Protein AF-A0A7W1K5T8-F1 (afdb_monomer_lite)

Foldseek 3Di:
DDLLPAEDDDVQPPWAACLVVLVCLVPDWDDPVCCVVPVDDTCDPVSSCSHHPPSVCVVVVHDDPPDDPDDDPVRVVVCCVVDVDDNDTDADPDPVRVVVVVVVVVVVVVVVVVVVD

Sequence (117 aa):
MGQDNVLWGTDCLFYGSPQPLIQAMRTFQISQEFRERYGYAKLTKELKAKILGLNGAALYAVEPNTSTCEFTRRELEQIRRDLPGTNLALGPTTLAAVQAFRDDDRELWATTASLLR

pLDDT: mean 89.61, std 7.76, range [54.5, 98.25]

Structure (mmCIF, N/CA/C/O backbone):
data_AF-A0A7W1K5T8-F1
#
_entry.id   AF-A0A7W1K5T8-F1
#
loop_
_atom_site.group_PDB
_atom_site.id
_atom_site.type_symbol
_atom_site.label_atom_id
_atom_site.label_alt_id
_atom_site.label_comp_id
_atom_site.label_asym_id
_atom_site.label_entity_id
_atom_site.label_seq_id
_atom_site.pdbx_PDB_ins_code
_atom_site.Cartn_x
_atom_site.Cartn_y
_atom_site.Cartn_z
_atom_site.occupancy
_atom_site.B_iso_or_equiv
_atom_site.auth_seq_id
_atom_site.auth_comp_id
_atom_site.auth_asym_id
_atom_site.auth_atom_id
_atom_site.pdbx_PDB_model_num
ATOM 1 N N . MET A 1 1 ? -17.064 9.033 4.720 1.00 72.94 1 MET A N 1
ATOM 2 C CA . MET A 1 1 ? -16.595 7.769 4.108 1.00 72.94 1 MET A CA 1
ATOM 3 C C . MET A 1 1 ? -16.279 6.776 5.219 1.00 72.94 1 MET A C 1
ATOM 5 O O . MET A 1 1 ? -15.729 7.202 6.226 1.00 72.94 1 MET A O 1
ATOM 9 N N . GLY A 1 2 ? -16.680 5.507 5.084 1.00 88.31 2 GLY A N 1
ATOM 10 C CA . GLY A 1 2 ? -16.469 4.463 6.098 1.00 88.31 2 GLY A CA 1
ATOM 11 C C . GLY A 1 2 ? -15.290 3.545 5.769 1.00 88.31 2 GLY A C 1
ATOM 12 O O . GLY A 1 2 ? -14.835 3.505 4.630 1.00 88.31 2 GLY A O 1
ATOM 13 N N . GLN A 1 3 ? -14.817 2.783 6.758 1.00 92.50 3 GLN A N 1
ATOM 14 C CA . GLN A 1 3 ? -13.686 1.852 6.614 1.00 92.50 3 GLN A CA 1
ATOM 15 C C . GLN A 1 3 ? -13.883 0.747 5.559 1.00 92.50 3 GLN A C 1
ATOM 17 O O . GLN A 1 3 ? -12.901 0.170 5.101 1.00 92.50 3 GLN A O 1
ATOM 22 N N . ASP A 1 4 ? -15.127 0.444 5.191 1.00 95.88 4 ASP A N 1
ATOM 23 C CA . ASP A 1 4 ? -15.502 -0.533 4.157 1.00 95.88 4 ASP A CA 1
ATOM 24 C C . ASP A 1 4 ? -15.438 0.041 2.732 1.00 95.88 4 ASP A C 1
ATOM 26 O O . ASP A 1 4 ? -15.457 -0.699 1.758 1.00 95.88 4 ASP A O 1
ATOM 30 N N . ASN A 1 5 ? -15.308 1.365 2.604 1.00 95.44 5 ASN A N 1
ATOM 31 C CA . ASN A 1 5 ? -15.422 2.081 1.330 1.00 95.44 5 ASN A CA 1
ATOM 32 C C . ASN A 1 5 ? -14.075 2.663 0.871 1.00 95.44 5 ASN A C 1
ATOM 34 O O . ASN A 1 5 ? -14.038 3.672 0.170 1.00 95.44 5 ASN A O 1
ATOM 38 N N . VAL A 1 6 ? -12.963 2.072 1.319 1.00 95.00 6 VAL A N 1
ATOM 39 C CA . VAL A 1 6 ? -11.601 2.494 0.961 1.00 95.00 6 VAL A CA 1
ATOM 40 C C . VAL A 1 6 ? -10.893 1.343 0.263 1.00 95.00 6 VAL A C 1
ATOM 42 O O . VAL A 1 6 ? -10.756 0.265 0.840 1.00 95.00 6 VAL A O 1
ATOM 45 N N . LEU A 1 7 ? -10.429 1.584 -0.961 1.00 95.44 7 LEU A N 1
ATOM 46 C CA . LEU A 1 7 ? -9.689 0.619 -1.771 1.00 95.44 7 LEU A CA 1
ATOM 47 C C . LEU A 1 7 ? -8.234 1.056 -1.923 1.00 95.44 7 LEU A C 1
ATOM 49 O O . LEU A 1 7 ? -7.937 2.248 -2.006 1.00 95.44 7 LEU A O 1
ATOM 53 N N . TRP A 1 8 ? -7.335 0.081 -1.985 1.00 95.00 8 TRP A N 1
ATOM 54 C CA . TRP A 1 8 ? -5.937 0.293 -2.327 1.00 95.00 8 TRP A CA 1
ATOM 55 C C . TRP A 1 8 ? -5.708 0.090 -3.827 1.00 95.00 8 TRP A C 1
ATOM 57 O O . TRP A 1 8 ? -6.118 -0.922 -4.390 1.00 95.00 8 TRP A O 1
ATOM 67 N N . GLY A 1 9 ? -5.000 1.024 -4.458 1.00 92.19 9 GLY A N 1
ATOM 68 C CA . GLY A 1 9 ? -4.541 0.924 -5.840 1.00 92.19 9 GLY A CA 1
ATOM 69 C C . GLY A 1 9 ? -3.174 1.584 -5.968 1.00 92.19 9 GLY A C 1
ATOM 70 O O . GLY A 1 9 ? -2.947 2.634 -5.372 1.00 92.19 9 GLY A O 1
ATOM 71 N N . THR A 1 10 ? -2.246 0.948 -6.685 1.00 88.69 10 THR A N 1
ATOM 72 C CA . THR A 1 10 ? -0.856 1.428 -6.780 1.00 88.69 10 THR A CA 1
ATOM 73 C C . THR A 1 10 ? -0.491 2.025 -8.128 1.00 88.69 10 THR A C 1
ATOM 75 O O . THR A 1 10 ? 0.550 2.662 -8.221 1.00 88.69 10 THR A O 1
ATOM 78 N N . ASP A 1 11 ? -1.298 1.769 -9.162 1.00 86.81 11 ASP A N 1
ATOM 79 C CA . ASP A 1 11 ? -1.008 2.140 -10.553 1.00 86.81 11 ASP A CA 1
ATOM 80 C C . ASP A 1 11 ? 0.423 1.757 -10.999 1.00 86.81 11 ASP A C 1
ATOM 82 O O . ASP A 1 11 ? 1.127 2.457 -11.724 1.00 86.81 11 ASP A O 1
ATOM 86 N N . CYS A 1 12 ? 0.899 0.608 -10.507 1.00 86.06 12 CYS A N 1
ATOM 87 C CA . CYS A 1 12 ? 2.288 0.166 -10.653 1.00 86.06 12 CYS A CA 1
ATOM 88 C C . CYS A 1 12 ? 2.633 -0.396 -12.040 1.00 86.06 12 CYS A C 1
ATOM 90 O O . CYS A 1 12 ? 3.697 -0.986 -12.206 1.00 86.06 12 CYS A O 1
ATOM 92 N N . LEU A 1 13 ? 1.777 -0.207 -13.047 1.00 81.06 13 LEU A N 1
ATOM 93 C CA . LEU A 1 13 ? 2.071 -0.649 -14.410 1.00 81.06 13 LEU A CA 1
ATOM 94 C C . LEU A 1 13 ? 3.348 0.017 -14.952 1.00 81.06 13 LEU A C 1
ATOM 96 O O . LEU A 1 13 ? 4.149 -0.635 -15.616 1.00 81.06 13 LEU A O 1
ATOM 100 N N . PHE A 1 14 ? 3.559 1.293 -14.621 1.00 79.25 14 PHE A N 1
ATOM 101 C CA . PHE A 1 14 ? 4.652 2.107 -15.165 1.00 79.25 14 PHE A CA 1
ATOM 102 C C . PHE A 1 14 ? 5.885 2.201 -14.252 1.00 79.25 14 PHE A C 1
ATOM 104 O O . PHE A 1 14 ? 6.961 2.576 -14.711 1.00 79.25 14 PHE A O 1
ATOM 111 N N . TYR A 1 15 ? 5.754 1.844 -12.970 1.00 77.25 15 TYR A N 1
ATOM 112 C CA . TYR A 1 15 ? 6.756 2.138 -11.932 1.00 77.25 15 TYR A CA 1
ATOM 113 C C . TYR A 1 15 ? 7.322 0.892 -11.237 1.00 77.25 15 TYR A C 1
ATOM 115 O O . TYR A 1 15 ? 7.943 0.993 -10.179 1.00 77.25 15 TYR A O 1
ATOM 123 N N . GLY A 1 16 ? 7.145 -0.293 -11.824 1.00 86.31 16 GLY A N 1
ATOM 124 C CA . GLY A 1 16 ? 7.700 -1.542 -11.300 1.00 86.31 16 GLY A CA 1
ATOM 125 C C . GLY A 1 16 ? 6.884 -2.152 -10.163 1.00 86.31 16 GLY A C 1
ATOM 126 O O . GLY A 1 16 ? 5.672 -1.994 -10.086 1.00 86.31 16 GLY A O 1
ATOM 127 N N . SER A 1 17 ? 7.537 -2.908 -9.279 1.00 89.38 17 SER A N 1
ATOM 128 C CA . SER A 1 17 ? 6.828 -3.680 -8.254 1.00 89.38 17 SER A CA 1
ATOM 129 C C . SER A 1 17 ? 6.164 -2.773 -7.200 1.00 89.38 17 SER A C 1
ATOM 131 O O . SER A 1 17 ? 6.830 -1.891 -6.654 1.00 89.38 17 SER A O 1
ATOM 133 N N . PRO A 1 18 ? 4.897 -3.027 -6.804 1.00 91.62 18 PRO A N 1
ATOM 134 C CA . PRO A 1 18 ? 4.229 -2.304 -5.714 1.00 91.62 18 PRO A CA 1
ATOM 135 C C . PRO A 1 18 ? 4.771 -2.658 -4.322 1.00 91.62 18 PRO A C 1
ATOM 137 O O . PRO A 1 18 ? 4.347 -2.076 -3.319 1.00 91.62 18 PRO A O 1
ATOM 140 N N . GLN A 1 19 ? 5.681 -3.631 -4.225 1.00 91.25 19 GLN A N 1
ATOM 141 C CA . GLN A 1 19 ? 6.143 -4.193 -2.960 1.00 91.25 19 GLN A CA 1
ATOM 142 C C . GLN A 1 19 ? 6.694 -3.146 -1.963 1.00 91.25 19 GLN A C 1
ATOM 144 O O . GLN A 1 19 ? 6.405 -3.282 -0.768 1.00 91.25 19 GLN A O 1
ATOM 149 N N . PRO A 1 20 ? 7.426 -2.087 -2.371 1.00 89.56 20 PRO A N 1
ATOM 150 C CA . PRO A 1 20 ? 7.830 -1.018 -1.453 1.00 89.56 20 PRO A CA 1
ATOM 151 C C . PRO A 1 20 ? 6.647 -0.207 -0.897 1.00 89.56 20 PRO A C 1
ATOM 153 O O . PRO A 1 20 ? 6.628 0.109 0.292 1.00 89.56 20 PRO A O 1
ATOM 156 N N . LEU A 1 21 ? 5.623 0.071 -1.713 1.00 92.12 21 LEU A N 1
ATOM 157 C CA . LEU A 1 21 ? 4.427 0.814 -1.291 1.00 92.12 21 LEU A CA 1
ATOM 158 C C . LEU A 1 21 ? 3.579 0.003 -0.303 1.00 92.12 21 LEU A C 1
ATOM 160 O O . LEU A 1 21 ? 3.108 0.534 0.704 1.00 92.12 21 LEU A O 1
ATOM 164 N N . ILE A 1 22 ? 3.443 -1.306 -0.541 1.00 93.56 22 ILE A N 1
ATOM 165 C CA . ILE A 1 22 ? 2.760 -2.225 0.382 1.00 93.56 22 ILE A CA 1
ATOM 166 C C . ILE A 1 22 ? 3.479 -2.249 1.736 1.00 93.56 22 ILE A C 1
ATOM 168 O O . ILE A 1 22 ? 2.832 -2.201 2.786 1.00 93.56 22 ILE A O 1
ATOM 172 N N . GLN A 1 23 ? 4.815 -2.305 1.733 1.00 93.69 23 GLN A N 1
ATOM 173 C CA . GLN A 1 23 ? 5.606 -2.250 2.963 1.00 93.69 23 GLN A CA 1
ATOM 174 C C . GLN A 1 23 ? 5.412 -0.924 3.698 1.00 93.69 23 GLN A C 1
ATOM 176 O O . GLN A 1 23 ? 5.136 -0.947 4.898 1.00 93.69 23 GLN A O 1
ATOM 181 N N . ALA A 1 24 ? 5.464 0.204 2.985 1.00 93.94 24 ALA A N 1
ATOM 182 C CA . ALA A 1 24 ? 5.219 1.522 3.558 1.00 93.94 24 ALA A CA 1
ATOM 183 C C . ALA A 1 24 ? 3.825 1.619 4.201 1.00 93.94 24 ALA A C 1
ATOM 185 O O . ALA A 1 24 ? 3.709 2.038 5.347 1.00 93.94 24 ALA A O 1
ATOM 186 N N . MET A 1 25 ? 2.763 1.148 3.540 1.00 95.75 25 MET A N 1
ATOM 187 C CA . MET A 1 25 ? 1.408 1.141 4.112 1.00 95.75 25 MET A CA 1
ATOM 188 C C . MET A 1 25 ? 1.304 0.244 5.359 1.00 95.75 25 MET A C 1
ATOM 190 O O . MET A 1 25 ? 0.665 0.589 6.363 1.00 95.75 25 MET A O 1
ATOM 194 N N . ARG A 1 26 ? 1.969 -0.917 5.343 1.00 94.62 26 ARG A N 1
ATOM 195 C CA . ARG A 1 26 ? 1.996 -1.843 6.486 1.00 94.62 26 ARG A CA 1
ATOM 196 C C . ARG A 1 26 ? 2.719 -1.260 7.700 1.00 94.62 26 ARG A C 1
ATOM 198 O O . ARG A 1 26 ? 2.248 -1.491 8.815 1.00 94.62 26 ARG A O 1
ATOM 205 N N . THR A 1 27 ? 3.772 -0.467 7.513 1.00 96.06 27 THR A N 1
ATOM 206 C CA . THR A 1 27 ? 4.518 0.172 8.613 1.00 96.06 27 THR A CA 1
ATOM 207 C C . THR A 1 27 ? 3.943 1.525 9.032 1.00 96.06 27 THR A C 1
ATOM 209 O O . THR A 1 27 ? 4.015 1.872 10.208 1.00 96.06 27 THR A O 1
ATOM 212 N N . PHE A 1 28 ? 3.310 2.258 8.116 1.00 96.69 28 PHE A N 1
ATOM 213 C CA . PHE A 1 28 ? 2.764 3.593 8.356 1.00 96.69 28 PHE A CA 1
ATOM 214 C C . PHE A 1 28 ? 1.730 3.623 9.489 1.00 96.69 28 PHE A C 1
ATOM 216 O O . PHE A 1 28 ? 0.888 2.733 9.621 1.00 96.69 28 PHE A O 1
ATOM 223 N N . GLN A 1 29 ? 1.740 4.680 10.292 1.00 97.19 29 GLN A N 1
ATOM 224 C CA . GLN A 1 29 ? 0.701 4.948 11.277 1.00 97.19 29 GLN A CA 1
ATOM 225 C C . GLN A 1 29 ? 0.431 6.446 11.326 1.00 97.19 29 GLN A C 1
ATOM 227 O O . GLN A 1 29 ? 1.355 7.252 11.235 1.00 97.19 29 GLN A O 1
ATOM 232 N N . ILE A 1 30 ? -0.836 6.807 11.513 1.00 96.12 30 ILE A N 1
ATOM 233 C CA . ILE A 1 30 ? -1.2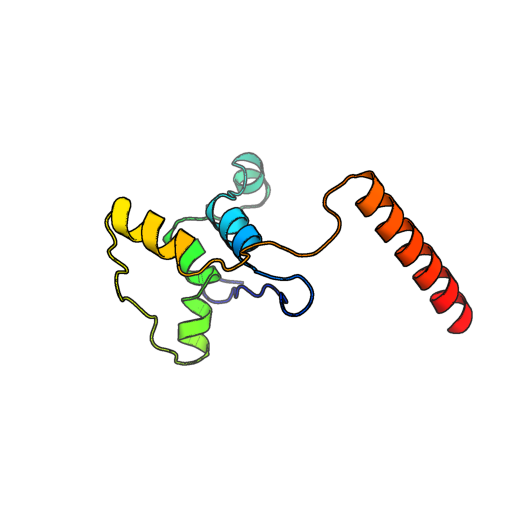23 8.198 11.725 1.00 96.12 30 ILE A CA 1
ATOM 234 C C . ILE A 1 30 ? -0.741 8.604 13.119 1.00 96.12 30 ILE A C 1
ATOM 236 O O . ILE A 1 30 ? -1.026 7.912 14.104 1.00 96.12 30 ILE A O 1
ATOM 240 N N . SER A 1 31 ? 0.007 9.705 13.196 1.00 97.38 31 SER A N 1
ATOM 241 C CA . SER A 1 31 ? 0.556 10.204 14.458 1.00 97.38 31 SER A CA 1
ATOM 242 C C . SER A 1 31 ? -0.553 10.459 15.480 1.00 97.38 31 SER A C 1
ATOM 244 O O . SER A 1 31 ? -1.696 10.757 15.127 1.00 97.38 31 SER A O 1
ATOM 246 N N . GLN A 1 32 ? -0.223 10.347 16.768 1.00 97.50 32 GLN A N 1
ATOM 247 C CA . GLN A 1 32 ? -1.177 10.648 17.834 1.00 97.50 32 GLN A CA 1
ATOM 248 C C . GLN A 1 32 ? -1.714 12.082 17.718 1.00 97.50 32 GLN A C 1
ATOM 250 O O . GLN A 1 32 ? -2.926 12.263 17.756 1.00 97.50 32 GLN A O 1
ATOM 255 N N . GLU A 1 33 ? -0.838 13.057 17.452 1.00 98.25 33 GLU A N 1
ATOM 256 C CA . GLU A 1 33 ? -1.217 14.459 17.228 1.00 98.25 33 GLU A CA 1
ATOM 257 C C . GLU A 1 33 ? -2.288 14.599 16.136 1.00 98.25 33 GLU A C 1
ATOM 259 O O . GLU A 1 33 ? -3.289 15.285 16.323 1.00 98.25 33 GLU A O 1
ATOM 264 N N . PHE A 1 34 ? -2.121 13.929 14.991 1.00 97.94 34 PHE A N 1
ATOM 265 C CA . PHE A 1 34 ? -3.087 14.031 13.895 1.00 97.94 34 PHE A CA 1
ATOM 266 C C . PHE A 1 34 ? -4.389 13.295 14.187 1.00 97.94 34 PHE A C 1
ATOM 268 O O . PHE A 1 34 ? -5.447 13.719 13.725 1.00 97.94 34 PHE A O 1
ATOM 275 N N . ARG A 1 35 ? -4.343 12.221 14.974 1.00 97.19 35 ARG A N 1
ATOM 276 C CA . ARG A 1 35 ? -5.556 11.548 15.443 1.00 97.19 35 ARG A CA 1
ATOM 277 C C . ARG A 1 35 ? -6.353 12.439 16.393 1.00 97.19 35 ARG A C 1
ATOM 279 O O . ARG A 1 35 ? -7.569 12.497 16.266 1.00 97.19 35 ARG A O 1
ATOM 286 N N . GLU A 1 36 ? -5.682 13.152 17.294 1.00 97.38 36 GLU A N 1
ATOM 287 C CA . GLU A 1 36 ? -6.313 14.084 18.237 1.00 97.38 36 GLU A CA 1
ATOM 288 C C . GLU A 1 36 ? -6.853 15.331 17.530 1.00 97.38 36 GLU A C 1
ATOM 290 O O . GLU A 1 36 ? -7.998 15.716 17.751 1.00 97.38 36 GLU A O 1
ATOM 295 N N . ARG A 1 37 ? -6.063 15.933 16.632 1.00 98.19 37 ARG A N 1
ATOM 296 C CA . ARG A 1 37 ? -6.447 17.163 15.926 1.00 98.19 37 ARG A CA 1
ATOM 297 C C . ARG A 1 37 ? -7.551 16.944 14.890 1.00 98.19 37 ARG A C 1
ATOM 299 O O . ARG A 1 37 ? -8.405 17.810 14.736 1.00 98.19 37 ARG A O 1
ATOM 306 N N . TYR A 1 38 ? -7.520 15.828 14.162 1.00 96.62 38 TYR A N 1
ATOM 307 C CA . TYR A 1 38 ? -8.392 15.609 12.999 1.00 96.62 38 TYR A CA 1
ATOM 308 C C . TYR A 1 38 ? -9.362 14.431 13.156 1.00 96.62 38 TYR A C 1
ATOM 310 O O . TYR A 1 38 ? -10.112 14.129 12.231 1.00 96.62 38 TYR A O 1
ATOM 318 N N . GLY A 1 39 ? -9.356 13.740 14.300 1.00 94.44 39 GLY A N 1
ATOM 319 C CA . GLY A 1 39 ? -10.263 12.619 14.559 1.00 94.44 39 GLY A CA 1
ATOM 320 C C . GLY A 1 39 ? -9.965 11.364 13.735 1.00 94.44 39 GLY A C 1
ATOM 321 O O . GLY A 1 39 ? -10.839 10.513 13.570 1.00 94.44 39 GLY A O 1
ATOM 322 N N . TYR A 1 40 ? -8.750 11.223 13.193 1.00 93.88 40 TYR A N 1
ATOM 323 C CA . TYR A 1 40 ? -8.396 10.046 12.404 1.00 93.88 40 TYR A CA 1
ATOM 324 C C . TYR A 1 40 ? -8.399 8.764 13.246 1.00 93.88 40 TYR A C 1
ATOM 326 O O . TYR A 1 40 ? -7.842 8.693 14.348 1.00 93.88 40 TYR A O 1
ATOM 334 N N . ALA A 1 41 ? -8.973 7.702 12.680 1.00 92.31 41 ALA A N 1
ATOM 335 C CA . ALA A 1 41 ? -8.918 6.379 13.277 1.00 92.31 41 ALA A CA 1
ATOM 336 C C . ALA A 1 41 ? -7.477 5.844 13.295 1.00 92.31 41 ALA A C 1
ATOM 338 O O . ALA A 1 41 ? -6.685 6.076 12.381 1.00 92.31 41 ALA A O 1
ATOM 339 N N . LYS A 1 42 ? -7.138 5.076 14.334 1.00 95.56 42 LYS A N 1
ATOM 340 C CA . LYS A 1 42 ? -5.882 4.319 14.358 1.00 95.56 42 LYS A CA 1
ATOM 341 C C . LYS A 1 42 ? -5.922 3.259 13.258 1.00 95.56 42 LYS A C 1
ATOM 343 O O . LYS A 1 42 ? -6.887 2.504 13.166 1.00 95.56 42 LYS A O 1
ATOM 348 N N . LEU A 1 43 ? -4.850 3.139 12.480 1.00 96.19 43 LEU A N 1
ATOM 349 C CA . LEU A 1 43 ? -4.739 2.097 11.460 1.00 96.19 43 LEU A CA 1
ATOM 350 C C . LEU A 1 43 ? -4.380 0.760 12.115 1.00 96.19 43 LEU A C 1
ATOM 352 O O . LEU A 1 43 ? -3.200 0.479 12.344 1.00 96.19 43 LEU A O 1
ATOM 356 N N . THR A 1 44 ? -5.393 -0.035 12.467 1.00 96.56 44 THR A N 1
ATOM 357 C CA . THR A 1 44 ? -5.218 -1.391 13.016 1.00 96.56 44 THR A CA 1
ATOM 358 C C . THR A 1 44 ? -4.823 -2.388 11.924 1.00 96.56 44 THR A C 1
ATOM 360 O O . THR A 1 44 ? -4.881 -2.073 10.733 1.00 96.56 44 THR A O 1
ATOM 363 N N . LYS A 1 45 ? -4.408 -3.604 12.303 1.00 95.94 45 LYS A N 1
ATOM 364 C CA . LYS A 1 45 ? -4.064 -4.649 11.323 1.00 95.94 45 LYS A CA 1
ATOM 365 C C . LYS A 1 45 ? -5.273 -5.011 10.457 1.00 95.94 45 LYS A C 1
ATOM 367 O O . LYS A 1 45 ? -5.133 -5.161 9.249 1.00 95.94 45 LYS A O 1
ATOM 372 N N . GLU A 1 46 ? -6.447 -5.070 11.070 1.00 95.81 46 GLU A N 1
ATOM 373 C CA . GLU A 1 46 ? -7.725 -5.400 10.442 1.00 95.81 46 GLU A CA 1
ATOM 374 C C . GLU A 1 46 ? -8.127 -4.308 9.446 1.00 95.81 46 GLU A C 1
ATOM 376 O O . GLU A 1 46 ? -8.449 -4.602 8.297 1.00 95.81 46 GLU A O 1
ATOM 381 N N . LEU A 1 47 ? -8.015 -3.033 9.840 1.00 96.19 47 LEU A N 1
ATOM 382 C CA . LEU A 1 47 ? -8.310 -1.908 8.951 1.00 96.19 47 LEU A CA 1
ATOM 383 C C . LEU A 1 47 ? -7.353 -1.866 7.753 1.00 96.19 47 LEU A C 1
ATOM 385 O O . LEU A 1 47 ? -7.772 -1.624 6.623 1.00 96.19 47 LEU A O 1
ATOM 389 N N . LYS A 1 48 ? -6.066 -2.155 7.972 1.00 96.94 48 LYS A N 1
ATOM 390 C CA . LYS A 1 48 ? -5.092 -2.254 6.878 1.00 96.94 48 LYS A CA 1
ATOM 391 C C . LYS A 1 48 ? -5.373 -3.435 5.953 1.00 96.94 48 LYS A C 1
ATOM 393 O O . LYS A 1 48 ? -5.203 -3.286 4.749 1.00 96.94 48 LYS A O 1
ATOM 398 N N . ALA A 1 49 ? -5.811 -4.581 6.477 1.00 95.62 49 ALA A N 1
ATOM 399 C CA . ALA A 1 49 ? -6.214 -5.724 5.656 1.00 95.62 49 ALA A CA 1
ATOM 400 C C . ALA A 1 49 ? -7.435 -5.392 4.782 1.00 95.62 49 ALA A C 1
ATOM 402 O O . ALA A 1 49 ? -7.464 -5.748 3.604 1.00 95.62 49 ALA A O 1
ATOM 403 N N . LYS A 1 50 ? -8.398 -4.638 5.329 1.00 96.56 50 LYS A N 1
ATOM 404 C CA . LYS A 1 50 ? -9.539 -4.095 4.579 1.00 96.56 50 LYS A CA 1
ATOM 405 C C . LYS A 1 50 ? -9.103 -3.216 3.419 1.00 96.56 50 LYS A C 1
ATOM 407 O O . LYS A 1 50 ? -9.455 -3.513 2.281 1.00 96.56 50 LYS A O 1
ATOM 412 N N . ILE A 1 51 ? -8.266 -2.219 3.702 1.00 96.31 51 ILE A N 1
ATOM 413 C CA . ILE A 1 51 ? -7.723 -1.304 2.690 1.00 96.31 51 ILE A CA 1
ATOM 414 C C . ILE A 1 51 ? -6.952 -2.073 1.608 1.00 96.31 51 ILE A C 1
ATOM 416 O O . ILE A 1 51 ? -7.199 -1.868 0.425 1.00 96.31 51 ILE A O 1
ATOM 420 N N . LEU A 1 52 ? -6.037 -2.965 2.004 1.00 95.88 52 LEU A N 1
ATOM 421 C CA . LEU A 1 52 ? -5.134 -3.659 1.080 1.00 95.88 52 LEU A CA 1
ATOM 422 C C . LEU A 1 52 ? -5.808 -4.744 0.232 1.00 95.88 52 LEU A C 1
ATOM 424 O O . LEU A 1 52 ? -5.211 -5.161 -0.758 1.00 95.88 52 LEU A O 1
ATOM 428 N N . GLY A 1 53 ? -6.991 -5.237 0.606 1.00 95.31 53 GLY A N 1
ATOM 429 C CA . GLY A 1 53 ? -7.607 -6.311 -0.169 1.00 95.31 53 GLY A CA 1
ATOM 430 C C . GLY A 1 53 ? -9.026 -6.703 0.211 1.00 95.31 53 GLY A C 1
ATOM 431 O O . GLY A 1 53 ? -9.805 -6.957 -0.699 1.00 95.31 53 GLY A O 1
ATOM 432 N N . LEU A 1 54 ? -9.409 -6.740 1.496 1.00 96.56 54 LEU A N 1
ATOM 433 C CA . LEU A 1 54 ? -10.719 -7.319 1.858 1.00 96.56 54 LEU A CA 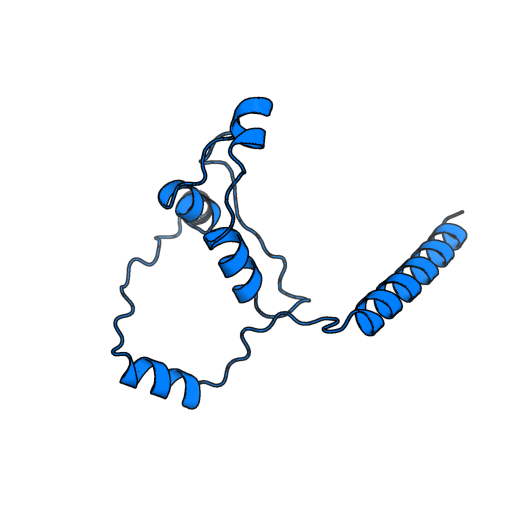1
ATOM 434 C C . LEU A 1 54 ? -11.905 -6.479 1.365 1.00 96.56 54 LEU A C 1
ATOM 436 O O . LEU A 1 54 ? -12.915 -7.047 0.963 1.00 96.56 54 LEU A O 1
ATOM 440 N N . ASN A 1 55 ? -11.777 -5.148 1.327 1.00 97.19 55 ASN A N 1
ATOM 441 C CA . ASN A 1 55 ? -12.823 -4.296 0.754 1.00 97.19 55 ASN A CA 1
ATOM 442 C C . ASN A 1 55 ? -12.969 -4.540 -0.756 1.00 97.19 55 ASN A C 1
ATOM 444 O O . ASN A 1 55 ? -14.081 -4.617 -1.268 1.00 97.19 55 ASN A O 1
ATOM 448 N N . GLY A 1 56 ? -11.847 -4.702 -1.467 1.00 96.88 56 GLY A N 1
ATOM 449 C CA . GLY A 1 56 ? -11.854 -5.022 -2.895 1.00 96.88 56 GLY A CA 1
ATOM 450 C C . GLY A 1 56 ? -12.423 -6.413 -3.168 1.00 96.88 56 GLY A C 1
ATOM 451 O O . GLY A 1 56 ? -13.249 -6.569 -4.057 1.00 96.88 56 GLY A O 1
ATOM 452 N N . ALA A 1 57 ? -12.038 -7.403 -2.363 1.00 96.94 57 ALA A N 1
ATOM 453 C CA . ALA A 1 57 ? -12.547 -8.766 -2.439 1.00 96.94 57 ALA A CA 1
ATOM 454 C C . ALA A 1 57 ? -14.077 -8.806 -2.296 1.00 96.94 57 ALA A C 1
ATOM 456 O O . ALA A 1 57 ? -14.757 -9.380 -3.143 1.00 96.94 57 ALA A O 1
ATOM 457 N N . ALA A 1 58 ? -14.622 -8.109 -1.293 1.00 96.44 58 ALA A N 1
ATOM 458 C CA . ALA A 1 58 ? -16.065 -7.988 -1.104 1.00 96.44 58 ALA A CA 1
ATOM 459 C C . ALA A 1 58 ? -16.755 -7.275 -2.279 1.00 96.44 58 ALA A C 1
ATOM 461 O O . ALA A 1 58 ? -17.777 -7.749 -2.768 1.00 96.44 58 ALA A O 1
ATOM 462 N N . LEU A 1 59 ? -16.189 -6.160 -2.759 1.00 97.06 59 LEU A N 1
ATOM 463 C CA . LEU A 1 59 ? -16.758 -5.384 -3.865 1.00 97.06 59 LEU A CA 1
ATOM 464 C C . LEU A 1 59 ? -16.807 -6.177 -5.178 1.00 97.06 59 LEU A C 1
ATOM 466 O O . LEU A 1 59 ? -17.792 -6.097 -5.908 1.00 97.06 59 LEU A O 1
ATOM 470 N N . TYR A 1 60 ? -15.746 -6.924 -5.480 1.00 97.06 60 TYR A N 1
ATOM 471 C CA . TYR A 1 60 ? -15.606 -7.674 -6.728 1.00 97.06 60 TYR A CA 1
ATOM 472 C C . TYR A 1 60 ? -16.070 -9.134 -6.623 1.00 97.06 60 TYR A C 1
ATOM 474 O O . TYR A 1 60 ? -15.871 -9.889 -7.571 1.00 9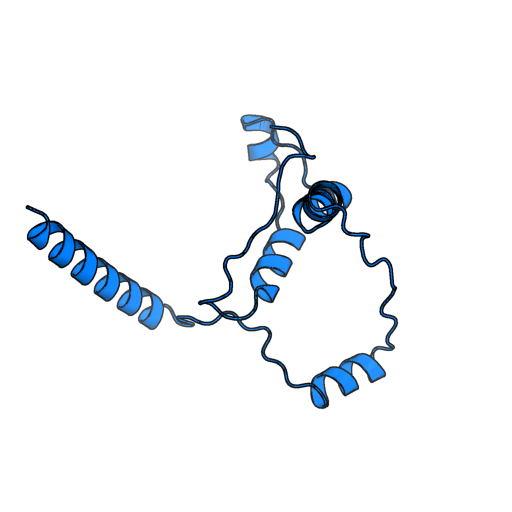7.06 60 TYR A O 1
ATOM 482 N N . ALA A 1 61 ? -16.678 -9.532 -5.499 1.00 97.25 61 ALA A N 1
ATOM 483 C CA . ALA A 1 61 ? -17.106 -10.907 -5.225 1.00 97.25 61 ALA A CA 1
ATOM 484 C C . ALA A 1 61 ? -15.983 -11.947 -5.440 1.00 97.25 61 ALA A C 1
ATOM 486 O O . ALA A 1 61 ? -16.194 -13.017 -6.009 1.00 97.25 61 ALA A O 1
ATOM 487 N N . VAL A 1 62 ? -14.771 -11.609 -4.994 1.00 96.75 62 VAL A N 1
ATOM 488 C CA . VAL A 1 62 ? -13.597 -12.486 -5.034 1.00 96.75 62 VAL A CA 1
ATOM 489 C C . VAL A 1 62 ? -13.382 -13.077 -3.649 1.00 96.75 62 VAL A C 1
ATOM 491 O O . VAL A 1 62 ? -13.260 -12.339 -2.674 1.00 96.75 62 VAL A O 1
ATOM 494 N N . GLU A 1 63 ? -13.270 -14.400 -3.563 1.00 96.06 63 GLU A N 1
ATOM 495 C CA . GLU A 1 63 ? -12.907 -15.072 -2.314 1.00 96.06 63 GLU A CA 1
ATOM 496 C C . GLU A 1 63 ? -11.445 -14.759 -1.941 1.00 96.06 63 GLU A C 1
ATOM 498 O O . GLU A 1 63 ? -10.535 -15.025 -2.739 1.00 96.06 63 GLU A O 1
ATOM 503 N N . PRO A 1 64 ? -11.172 -14.184 -0.752 1.00 91.81 64 PRO A N 1
ATOM 504 C CA . PRO A 1 64 ? -9.808 -13.919 -0.318 1.00 91.81 64 PRO A CA 1
ATOM 505 C C . PRO A 1 64 ? -8.995 -15.211 -0.225 1.00 91.81 64 PRO A C 1
ATOM 507 O O . PRO A 1 64 ? -9.421 -16.188 0.386 1.00 91.81 64 PRO A O 1
ATOM 510 N N . ASN A 1 65 ? -7.774 -15.202 -0.761 1.00 87.31 65 ASN A N 1
ATOM 511 C CA . ASN A 1 65 ? -6.865 -16.324 -0.564 1.00 87.31 65 ASN A CA 1
ATOM 512 C C . ASN A 1 65 ? -6.380 -16.353 0.895 1.00 87.31 65 ASN A C 1
ATOM 514 O O . ASN A 1 65 ? -5.594 -15.503 1.316 1.00 87.31 65 ASN A O 1
ATOM 518 N N . THR A 1 66 ? -6.843 -17.343 1.655 1.00 85.69 66 THR A N 1
ATOM 519 C CA . THR A 1 66 ? -6.459 -17.574 3.055 1.00 85.69 66 THR A CA 1
ATOM 520 C C . THR A 1 66 ? -5.355 -18.617 3.212 1.00 85.69 66 THR A C 1
ATOM 522 O O . THR A 1 66 ? -5.049 -19.012 4.336 1.00 85.69 66 THR A O 1
ATOM 525 N N . SER A 1 67 ? -4.770 -19.092 2.109 1.00 86.44 67 SER A N 1
ATOM 526 C CA . SER A 1 67 ? -3.699 -20.087 2.148 1.00 86.44 67 SER A CA 1
ATOM 527 C C . SER A 1 67 ? -2.510 -19.536 2.927 1.00 86.44 67 SER A C 1
ATOM 529 O O . SER A 1 67 ? -2.011 -18.443 2.641 1.00 86.44 67 SER A O 1
ATOM 531 N N . THR A 1 68 ? -2.029 -20.298 3.905 1.00 80.69 68 THR A N 1
ATOM 532 C CA . THR A 1 68 ? -0.785 -19.977 4.596 1.00 80.69 68 THR A CA 1
ATOM 533 C C . THR A 1 68 ? 0.379 -20.417 3.713 1.00 80.69 68 THR A C 1
ATOM 535 O O . THR A 1 68 ? 0.436 -21.546 3.231 1.00 80.69 68 THR A O 1
ATOM 538 N N . CYS A 1 69 ? 1.302 -19.496 3.438 1.00 74.56 69 CYS A N 1
ATOM 539 C CA . CYS A 1 69 ? 2.553 -19.829 2.767 1.00 74.56 69 CYS A CA 1
ATOM 540 C C . CYS A 1 69 ? 3.584 -20.121 3.853 1.00 74.56 69 CYS A C 1
ATOM 542 O O . CYS A 1 69 ? 4.171 -19.204 4.432 1.00 74.56 69 CYS A O 1
ATOM 544 N N . GLU A 1 70 ? 3.728 -21.397 4.187 1.00 84.81 70 GLU A N 1
ATOM 545 C CA . GLU A 1 70 ? 4.647 -21.848 5.221 1.00 84.81 70 GLU A CA 1
ATOM 546 C C . GLU A 1 70 ? 5.961 -22.276 4.580 1.00 84.81 70 GLU A C 1
ATOM 548 O O . GLU A 1 70 ? 6.022 -23.229 3.809 1.00 84.81 70 GLU A O 1
ATOM 553 N N . PHE A 1 71 ? 7.024 -21.545 4.904 1.00 88.00 71 PHE A N 1
ATOM 554 C CA . PHE A 1 71 ? 8.384 -21.883 4.514 1.00 88.00 71 PHE A CA 1
ATOM 555 C C . PHE A 1 71 ? 9.279 -21.796 5.740 1.00 88.00 71 PHE A C 1
ATOM 557 O O . PHE A 1 71 ? 9.207 -20.843 6.523 1.00 88.00 71 PHE A O 1
ATOM 564 N N . THR A 1 72 ? 10.193 -22.747 5.877 1.00 93.38 72 THR A N 1
ATOM 565 C CA . THR A 1 72 ? 11.341 -22.579 6.762 1.00 93.38 72 THR A CA 1
ATOM 566 C C . THR A 1 72 ? 12.228 -21.448 6.245 1.00 93.38 72 THR A C 1
ATOM 568 O O . THR A 1 72 ? 12.259 -21.123 5.055 1.00 93.38 72 THR A O 1
ATOM 571 N N . ARG A 1 73 ? 13.041 -20.863 7.134 1.00 88.06 73 ARG A N 1
ATOM 572 C CA . ARG A 1 73 ? 14.022 -19.838 6.742 1.00 88.06 73 ARG A CA 1
ATOM 573 C C . ARG A 1 73 ? 14.943 -20.325 5.620 1.00 88.06 73 ARG A C 1
ATOM 575 O O . ARG A 1 73 ? 15.279 -19.553 4.732 1.00 88.06 73 ARG A O 1
ATOM 582 N N . ARG A 1 74 ? 15.325 -21.606 5.647 1.00 94.12 74 ARG A N 1
ATOM 583 C CA . ARG A 1 74 ? 16.182 -22.222 4.628 1.00 94.12 74 ARG A CA 1
ATOM 584 C C . ARG A 1 74 ? 15.489 -22.290 3.267 1.00 94.12 74 ARG A C 1
ATOM 586 O O . ARG A 1 74 ? 16.114 -21.954 2.268 1.00 94.12 74 ARG A O 1
ATOM 593 N N . GLU A 1 75 ? 14.224 -22.701 3.238 1.00 94.06 75 GLU A N 1
ATOM 594 C CA . GLU A 1 75 ? 13.429 -22.761 2.005 1.00 94.06 75 GLU A CA 1
ATOM 595 C C . GLU A 1 75 ? 13.193 -21.368 1.429 1.00 94.06 75 GLU A C 1
ATOM 597 O O . GLU A 1 75 ? 13.374 -21.177 0.234 1.00 94.06 75 GLU A O 1
ATOM 602 N N . LEU A 1 76 ? 12.898 -20.370 2.268 1.00 89.31 76 LEU A N 1
ATOM 603 C CA . LEU A 1 76 ? 12.735 -18.992 1.805 1.00 89.31 76 LEU A CA 1
ATOM 604 C C . LEU A 1 76 ? 14.016 -18.444 1.158 1.00 89.31 76 LEU A C 1
ATOM 606 O O . LEU A 1 76 ? 13.955 -17.799 0.113 1.00 89.31 76 LEU A O 1
ATOM 610 N N . GLU A 1 77 ? 15.180 -18.706 1.757 1.00 89.19 77 GLU A N 1
ATOM 611 C CA . GLU A 1 77 ? 16.469 -18.322 1.170 1.00 89.19 77 GLU A CA 1
ATOM 612 C C . GLU A 1 77 ? 16.757 -19.066 -0.140 1.00 89.19 77 GLU A C 1
ATOM 614 O O . GLU A 1 77 ? 17.358 -18.493 -1.046 1.00 89.19 77 GLU A O 1
ATOM 619 N N . GLN A 1 78 ? 16.321 -20.322 -0.266 1.00 92.56 78 GLN A N 1
ATOM 620 C CA . GLN A 1 78 ? 16.439 -21.075 -1.514 1.00 92.56 78 GLN A CA 1
ATOM 621 C C . GLN A 1 78 ? 15.529 -20.495 -2.606 1.00 92.56 78 GLN A C 1
ATOM 623 O O . GLN A 1 78 ? 16.007 -20.189 -3.692 1.00 92.56 78 GLN A O 1
ATOM 628 N N . ILE A 1 79 ? 14.261 -20.222 -2.287 1.00 89.75 79 ILE A N 1
ATOM 629 C CA . ILE A 1 79 ? 13.298 -19.591 -3.200 1.00 89.75 79 ILE A CA 1
ATOM 630 C C . ILE A 1 79 ? 13.827 -18.250 -3.718 1.00 89.75 79 ILE A C 1
ATOM 632 O O . ILE A 1 79 ? 13.726 -17.970 -4.906 1.00 89.75 79 ILE A O 1
ATOM 636 N N . ARG A 1 80 ? 14.431 -17.425 -2.853 1.00 85.12 80 ARG A N 1
ATOM 637 C CA . ARG A 1 80 ? 15.032 -16.141 -3.258 1.00 85.12 80 ARG A CA 1
ATOM 638 C C . ARG A 1 80 ? 16.180 -16.292 -4.254 1.00 85.12 80 ARG A C 1
ATOM 640 O O . ARG A 1 80 ? 16.385 -15.389 -5.058 1.00 85.12 80 ARG A O 1
ATOM 647 N N . ARG A 1 81 ? 16.938 -17.391 -4.180 1.00 88.00 81 ARG A N 1
ATOM 648 C CA . ARG A 1 81 ? 18.003 -17.699 -5.145 1.00 88.00 81 ARG A CA 1
ATOM 649 C C . ARG A 1 81 ? 17.435 -18.199 -6.469 1.00 88.00 81 ARG A C 1
ATOM 651 O O . ARG A 1 81 ? 17.903 -17.768 -7.516 1.00 88.00 81 ARG A O 1
ATOM 658 N N . ASP A 1 82 ? 16.433 -19.070 -6.404 1.00 91.75 82 ASP A N 1
ATOM 659 C CA . ASP A 1 82 ? 15.891 -19.763 -7.578 1.00 91.75 82 ASP A CA 1
ATOM 660 C C . ASP A 1 82 ? 14.897 -18.903 -8.372 1.00 91.75 82 ASP A C 1
ATOM 662 O O . ASP A 1 82 ? 14.764 -19.060 -9.584 1.00 91.75 82 ASP A O 1
ATOM 666 N N . LEU A 1 83 ? 14.225 -17.961 -7.705 1.00 84.50 83 LEU A N 1
ATOM 667 C CA . LEU A 1 83 ? 13.306 -16.994 -8.303 1.00 84.50 83 LEU A CA 1
ATOM 668 C C . LEU A 1 83 ? 13.835 -15.566 -8.092 1.00 84.50 83 LEU A C 1
ATOM 670 O O . LEU A 1 83 ? 13.299 -14.831 -7.253 1.00 84.50 83 LEU A O 1
ATOM 674 N N . PRO A 1 84 ? 14.872 -15.139 -8.840 1.00 70.19 84 PRO A N 1
ATOM 675 C CA . PRO A 1 84 ? 15.432 -13.796 -8.739 1.00 70.19 84 PRO A CA 1
ATOM 676 C C . PRO A 1 84 ? 14.500 -12.770 -9.408 1.00 70.19 84 PRO A C 1
ATOM 678 O O . PRO A 1 84 ? 14.795 -12.214 -10.462 1.00 70.19 84 PRO A O 1
ATOM 681 N N . GLY A 1 85 ? 13.333 -12.528 -8.811 1.00 73.25 85 GLY A N 1
ATOM 682 C CA . GLY A 1 85 ? 12.446 -11.429 -9.182 1.00 73.25 85 GLY A CA 1
ATOM 683 C C . GLY A 1 85 ? 12.899 -10.115 -8.544 1.00 73.25 85 GLY A C 1
ATOM 684 O O . GLY A 1 85 ? 13.313 -10.082 -7.383 1.00 73.25 85 GLY A O 1
ATOM 685 N N . THR A 1 86 ? 12.787 -9.002 -9.271 1.00 74.12 86 THR A N 1
ATOM 686 C CA . THR A 1 86 ? 13.059 -7.668 -8.726 1.00 74.12 86 THR A CA 1
ATOM 687 C C . THR A 1 86 ? 11.788 -7.074 -8.115 1.00 74.12 86 THR A C 1
ATOM 689 O O . THR A 1 86 ? 10.882 -6.610 -8.799 1.00 74.12 86 THR A O 1
ATOM 692 N N . ASN A 1 87 ? 11.723 -7.033 -6.782 1.00 79.12 87 ASN A N 1
ATOM 693 C CA . ASN A 1 87 ? 10.656 -6.344 -6.038 1.00 79.12 87 ASN A CA 1
ATOM 694 C C . ASN A 1 87 ? 10.926 -4.837 -5.885 1.00 79.12 87 ASN A C 1
ATOM 696 O O . ASN A 1 87 ? 10.645 -4.240 -4.844 1.00 79.12 87 ASN A O 1
ATOM 700 N N . LEU A 1 88 ? 11.534 -4.239 -6.907 1.00 81.38 88 LEU A N 1
ATOM 701 C CA . LEU A 1 88 ? 11.984 -2.857 -6.879 1.00 81.38 88 LEU A CA 1
ATOM 702 C C . LEU A 1 88 ? 10.957 -1.960 -7.562 1.00 81.38 88 LEU A C 1
ATOM 704 O O . LEU A 1 88 ? 10.394 -2.313 -8.600 1.00 81.38 88 LEU A O 1
ATOM 708 N N . ALA A 1 89 ? 10.755 -0.787 -6.970 1.00 82.44 89 ALA A N 1
ATOM 709 C CA . ALA A 1 89 ? 10.184 0.330 -7.698 1.00 82.44 89 ALA A CA 1
ATOM 710 C C . ALA A 1 89 ? 11.206 0.801 -8.745 1.00 82.44 89 ALA A C 1
ATOM 712 O O . ALA A 1 89 ? 12.412 0.823 -8.481 1.00 82.44 89 ALA A O 1
ATOM 713 N N . LEU A 1 90 ? 10.718 1.160 -9.925 1.00 84.88 90 LEU A N 1
ATOM 714 C CA . LEU A 1 90 ? 11.495 1.774 -10.991 1.00 84.88 90 LEU A CA 1
ATOM 715 C C . LEU A 1 90 ? 11.441 3.295 -10.839 1.00 84.88 90 LEU A C 1
ATOM 717 O O . LEU A 1 90 ? 10.410 3.855 -10.468 1.00 84.88 90 LEU A O 1
ATOM 721 N N . GLY A 1 91 ? 12.553 3.962 -11.136 1.00 84.38 91 GLY A N 1
ATOM 722 C CA . GLY A 1 91 ? 12.653 5.417 -11.089 1.00 84.38 91 GLY A CA 1
ATOM 723 C C . GLY A 1 91 ? 14.002 5.908 -10.562 1.00 84.38 91 GLY A C 1
ATOM 724 O O . GLY A 1 91 ? 14.908 5.105 -10.319 1.00 84.38 91 GLY A O 1
ATOM 725 N N . PRO A 1 92 ? 14.152 7.233 -10.389 1.00 89.12 92 PRO A N 1
ATOM 726 C CA . PRO A 1 92 ? 15.374 7.835 -9.877 1.00 89.12 92 PRO A CA 1
ATOM 727 C C . PRO A 1 92 ? 15.724 7.320 -8.477 1.00 89.12 92 PRO A C 1
ATOM 729 O O . PRO A 1 92 ? 14.923 7.404 -7.550 1.00 89.12 92 PRO A O 1
ATOM 732 N N . THR A 1 93 ? 16.948 6.827 -8.306 1.00 87.88 93 THR A N 1
ATOM 733 C CA . THR A 1 93 ? 17.443 6.298 -7.022 1.00 87.88 93 THR A CA 1
ATOM 734 C C . THR A 1 93 ? 18.387 7.258 -6.297 1.00 87.88 93 THR A C 1
ATOM 736 O O . THR A 1 93 ? 18.817 6.979 -5.180 1.00 87.88 93 THR A O 1
ATOM 739 N N . THR A 1 94 ? 18.710 8.401 -6.909 1.00 93.19 94 THR A N 1
ATOM 740 C CA . THR A 1 94 ? 19.606 9.421 -6.350 1.00 93.19 94 THR A CA 1
ATOM 741 C C . THR A 1 94 ? 18.948 10.794 -6.380 1.00 93.19 94 THR A C 1
ATOM 743 O O . THR A 1 94 ? 18.128 11.077 -7.250 1.00 93.19 94 THR A O 1
ATOM 746 N N . LEU A 1 95 ? 19.338 11.679 -5.456 1.00 91.81 95 LEU A N 1
ATOM 747 C CA . LEU A 1 95 ? 18.834 13.057 -5.431 1.00 91.81 95 LEU A CA 1
ATOM 748 C C . LEU A 1 95 ? 19.125 13.804 -6.736 1.00 91.81 95 LEU A C 1
ATOM 750 O O . LEU A 1 95 ? 18.266 14.533 -7.218 1.00 91.81 95 LEU A O 1
ATOM 754 N N . ALA A 1 96 ? 20.300 13.582 -7.329 1.00 94.75 96 ALA A N 1
ATOM 755 C CA . ALA A 1 96 ? 20.657 14.173 -8.614 1.00 94.75 96 ALA A CA 1
ATOM 756 C C . ALA A 1 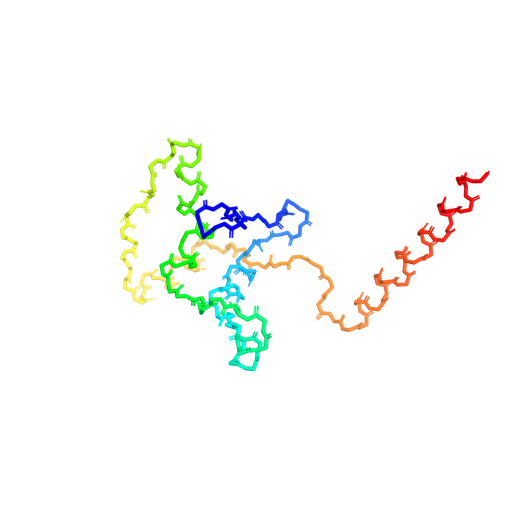96 ? 19.712 13.711 -9.735 1.00 94.75 96 ALA A C 1
ATOM 758 O O . ALA A 1 96 ? 19.220 14.535 -10.498 1.00 94.75 96 ALA A O 1
ATOM 759 N N . ALA A 1 97 ? 19.394 12.413 -9.797 1.00 92.62 97 ALA A N 1
ATOM 760 C CA . ALA A 1 97 ? 18.456 11.883 -10.784 1.00 92.62 97 ALA A CA 1
ATOM 761 C C . ALA A 1 97 ? 17.011 12.350 -10.525 1.00 92.62 97 ALA A C 1
ATOM 763 O O . ALA A 1 97 ? 16.279 12.619 -11.472 1.00 92.62 97 ALA A O 1
ATOM 764 N N . VAL A 1 98 ? 16.601 12.484 -9.255 1.00 91.00 98 VAL A N 1
ATOM 765 C CA . VAL A 1 98 ? 15.296 13.065 -8.888 1.00 91.00 98 VAL A CA 1
ATOM 766 C C . VAL A 1 98 ? 15.204 14.515 -9.357 1.00 91.00 98 VAL A C 1
ATOM 768 O O . VAL A 1 98 ? 14.172 14.917 -9.888 1.00 91.00 98 VAL A O 1
ATOM 771 N N . GLN A 1 99 ? 16.265 15.297 -9.154 1.00 93.19 99 GLN A N 1
ATOM 772 C CA . GLN A 1 99 ? 16.308 16.694 -9.568 1.00 93.19 99 GLN A CA 1
ATOM 773 C C . GLN A 1 99 ? 16.219 16.812 -11.093 1.00 93.19 99 GLN A C 1
ATOM 775 O O . GLN A 1 99 ? 15.341 17.510 -11.585 1.00 93.19 99 GLN A O 1
ATOM 780 N N . ALA A 1 100 ? 17.031 16.041 -11.823 1.00 91.62 100 ALA A N 1
ATOM 781 C CA . ALA A 1 100 ? 16.999 16.010 -13.283 1.00 91.62 100 ALA A CA 1
ATOM 782 C C . ALA A 1 100 ? 15.609 15.645 -13.835 1.00 91.62 100 ALA A C 1
ATOM 784 O O . ALA A 1 100 ? 15.103 16.331 -14.715 1.00 91.62 100 ALA A O 1
ATOM 785 N N . PHE A 1 101 ? 14.958 14.618 -13.273 1.00 88.25 101 PHE A N 1
ATOM 786 C CA . PHE A 1 101 ? 13.602 14.224 -13.670 1.00 88.25 101 PHE A CA 1
ATOM 787 C C . PHE A 1 101 ? 12.574 15.351 -13.468 1.00 88.25 101 PHE A C 1
ATOM 789 O O . PHE A 1 101 ? 11.701 15.557 -14.302 1.00 88.25 101 PHE A O 1
ATOM 796 N N . ARG A 1 102 ? 12.670 16.095 -12.359 1.00 88.06 102 ARG A N 1
ATOM 797 C CA . ARG A 1 102 ? 11.752 17.209 -12.062 1.00 88.06 102 ARG A CA 1
ATOM 798 C C . ARG A 1 102 ? 11.959 18.412 -12.970 1.00 88.06 102 ARG A C 1
ATOM 800 O O . ARG A 1 102 ? 10.992 19.112 -13.261 1.00 88.06 102 ARG A O 1
ATOM 807 N N . ASP A 1 103 ? 13.205 18.689 -13.333 1.00 91.75 103 ASP A N 1
ATOM 808 C CA . ASP A 1 103 ? 13.534 19.819 -14.196 1.00 91.75 103 ASP A CA 1
ATOM 809 C C . ASP A 1 103 ? 13.040 19.561 -15.629 1.00 91.75 103 ASP A C 1
ATOM 811 O O . ASP A 1 103 ? 12.402 20.442 -16.204 1.00 91.75 103 ASP A O 1
ATOM 815 N N . ASP A 1 104 ? 13.208 18.332 -16.132 1.00 86.88 104 ASP A N 1
ATOM 816 C CA . ASP A 1 104 ? 12.669 17.876 -17.424 1.00 86.88 104 ASP A CA 1
ATOM 817 C C . ASP A 1 104 ? 11.130 17.951 -17.471 1.00 86.88 104 ASP A C 1
ATOM 819 O O . ASP A 1 104 ? 10.555 18.592 -18.352 1.00 86.88 104 ASP A O 1
ATOM 823 N N . ASP A 1 105 ? 10.445 17.395 -16.462 1.00 84.56 105 ASP A N 1
ATOM 824 C CA . ASP A 1 105 ? 8.977 17.440 -16.376 1.00 84.56 105 ASP A CA 1
ATOM 825 C C . ASP A 1 105 ? 8.464 18.894 -16.343 1.00 84.56 105 ASP A C 1
ATOM 827 O O . ASP A 1 105 ? 7.534 19.257 -17.065 1.00 84.56 105 ASP A O 1
ATOM 831 N N . ARG A 1 106 ? 9.118 19.780 -15.577 1.00 84.38 106 ARG A N 1
ATOM 832 C CA . ARG A 1 106 ? 8.768 21.209 -15.515 1.00 84.38 106 ARG A CA 1
ATOM 833 C C . ARG A 1 106 ? 8.886 21.898 -16.876 1.00 84.38 106 ARG A C 1
ATOM 835 O O . ARG A 1 106 ? 8.003 22.687 -17.220 1.00 84.38 106 ARG A O 1
ATOM 842 N N . GLU A 1 107 ? 9.967 21.657 -17.612 1.00 83.50 107 GLU A N 1
ATOM 843 C CA . GLU A 1 107 ? 10.185 22.238 -18.941 1.00 83.50 107 GLU A CA 1
ATOM 844 C C . GLU A 1 107 ? 9.120 21.758 -19.934 1.00 83.50 107 GLU A C 1
ATOM 846 O O . GLU A 1 107 ? 8.534 22.563 -20.669 1.00 83.50 107 GLU A O 1
ATOM 851 N N . LEU A 1 108 ? 8.796 20.465 -19.884 1.00 83.06 108 LEU A N 1
ATOM 852 C CA . LEU A 1 108 ? 7.775 19.850 -20.718 1.00 83.06 108 LEU A CA 1
ATOM 853 C C . LEU A 1 108 ? 6.392 20.452 -20.434 1.00 83.06 108 LEU A C 1
ATOM 855 O O . LEU A 1 108 ? 5.717 20.903 -21.363 1.00 83.06 108 LEU A O 1
ATOM 859 N N . TRP A 1 109 ? 5.985 20.574 -19.166 1.00 79.38 109 TRP A N 1
ATOM 860 C CA . TRP A 1 109 ? 4.709 21.206 -18.801 1.00 79.38 109 TRP A CA 1
ATOM 861 C C . TRP A 1 109 ? 4.648 22.693 -19.155 1.00 79.38 109 TRP A C 1
ATOM 863 O O . TRP A 1 109 ? 3.611 23.157 -19.632 1.00 79.38 109 TRP A O 1
ATOM 873 N N . ALA A 1 110 ? 5.738 23.445 -18.975 1.00 83.00 110 ALA A N 1
ATOM 874 C CA . ALA A 1 110 ? 5.793 24.857 -19.353 1.00 83.00 110 ALA A CA 1
ATOM 875 C C . ALA A 1 110 ? 5.643 25.047 -20.872 1.00 83.00 110 ALA A C 1
ATOM 877 O O . ALA A 1 110 ? 4.885 25.911 -21.320 1.00 83.00 110 ALA A O 1
ATOM 878 N N . THR A 1 111 ? 6.302 24.196 -21.660 1.00 82.81 111 THR A N 1
ATOM 879 C CA . THR A 1 111 ? 6.215 24.212 -23.125 1.00 82.81 111 THR A CA 1
ATOM 880 C C . THR A 1 111 ? 4.810 23.830 -23.587 1.00 82.81 111 THR A C 1
ATOM 882 O O . THR A 1 111 ? 4.186 24.560 -24.358 1.00 82.81 111 THR 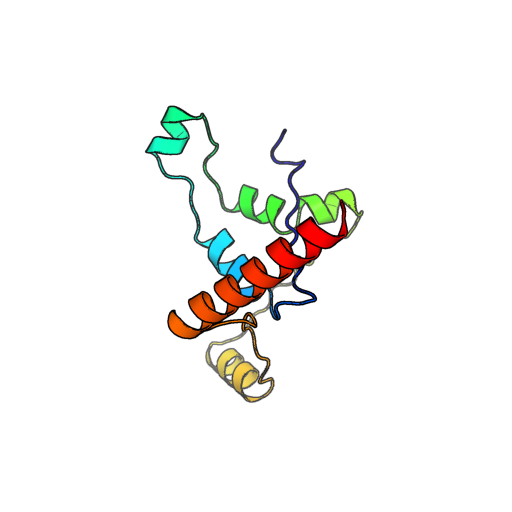A O 1
ATOM 885 N N . THR A 1 112 ? 4.250 22.747 -23.042 1.00 77.94 112 THR A N 1
ATOM 886 C CA . THR A 1 112 ? 2.909 22.258 -23.404 1.00 77.94 112 THR A CA 1
ATOM 887 C C . THR A 1 112 ? 1.818 23.273 -23.043 1.00 77.94 112 THR A C 1
ATOM 889 O O . THR A 1 112 ? 0.905 23.512 -23.830 1.00 77.94 112 THR A O 1
ATOM 892 N N . ALA A 1 113 ? 1.938 23.949 -21.895 1.00 77.00 113 ALA A N 1
ATOM 893 C CA . ALA A 1 113 ? 1.013 25.006 -21.487 1.00 77.00 113 ALA A CA 1
ATOM 894 C C . ALA A 1 113 ? 1.055 26.248 -22.397 1.00 77.00 113 ALA A C 1
ATOM 896 O O . ALA A 1 113 ? 0.068 26.981 -22.469 1.00 77.00 113 ALA A O 1
ATOM 897 N N . SER A 1 114 ? 2.170 26.498 -23.093 1.00 76.75 114 SER A N 1
ATOM 898 C CA . SER A 1 114 ? 2.265 27.590 -24.072 1.00 76.75 114 SER A CA 1
ATOM 899 C C . SER A 1 114 ? 1.650 27.236 -25.431 1.00 76.75 114 SER A C 1
ATOM 901 O O . SER A 1 114 ? 1.161 28.130 -26.112 1.00 76.75 114 SER A O 1
ATOM 903 N N . LEU A 1 115 ? 1.601 25.945 -25.784 1.00 75.44 115 LEU A N 1
ATOM 904 C CA . LEU A 1 115 ? 0.977 25.426 -27.011 1.00 75.44 115 LEU A CA 1
ATOM 905 C C . LEU A 1 115 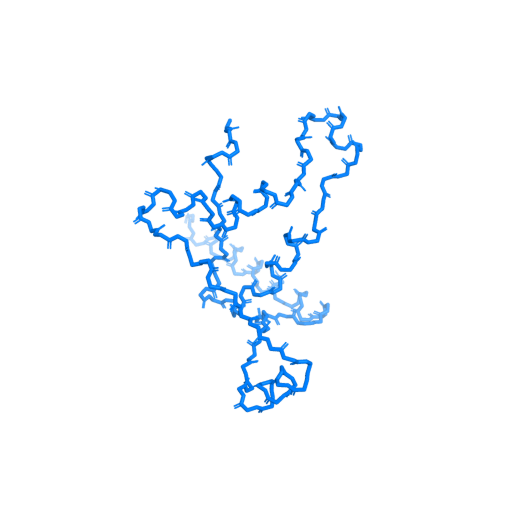? -0.555 25.308 -26.929 1.00 75.44 115 LEU A C 1
ATOM 907 O O . LEU A 1 115 ? -1.212 25.189 -27.957 1.00 75.44 115 LEU A O 1
ATOM 911 N N . LEU A 1 116 ? -1.126 25.323 -25.721 1.00 70.81 116 LEU A N 1
ATOM 912 C CA . LEU A 1 116 ? -2.574 25.249 -25.477 1.00 70.81 116 LEU A CA 1
ATOM 913 C C . LEU A 1 116 ? -3.261 26.631 -25.404 1.00 70.81 116 LEU A C 1
ATOM 915 O O . LEU A 1 116 ? -4.399 26.715 -24.939 1.00 70.81 116 LEU A O 1
ATOM 919 N N . ARG A 1 117 ? -2.581 27.708 -25.821 1.00 54.50 117 ARG A N 1
ATOM 920 C CA . ARG A 1 117 ? -3.134 29.071 -25.907 1.00 54.50 117 ARG A CA 1
ATOM 921 C C . ARG A 1 117 ? -3.478 29.473 -27.331 1.00 54.50 117 ARG A C 1
ATOM 923 O O . ARG A 1 117 ? -2.725 29.085 -28.247 1.00 54.50 117 ARG A O 1
#

Radius of gyration: 20.07 Å; chains: 1; bounding box: 38×52×45 Å

Secondary structure (DSSP, 8-state):
--TTS------TTTTB-SHHHHHHHHH----HHHHHHH-PPP--HHHHHIIIIIHHHHHTTPPP--------HHHHHHHHHHS----PBPS--SHHHHHHHHHHHHHHHHHHHHHT-